Protein AF-A0A2N1HF10-F1 (afdb_monomer)

Secondary structure (DSSP, 8-state):
-HHHHHHHHHHHHHHHHHHHHHHHHHHTT--HHIIIIIHHHHHHHHHHHHHHHHHHHHHHHHHHHHHHHTS--TTSTTHHHHHHHSS------------

Sequence (99 aa):
MFSSKIMVIYRIITLLMLSIPTVINIYSNGDIVSSIIYVPLITLGLSAIAIFLDGKLEAVLNRGMILTKFRVPTANSYLKTTSDIKVSHPDFRLLKEVT

pLDDT: mean 70.81, std 16.69, range [37.44, 90.44]

Nearest PDB structures (foldseek):
  1wa8-assembly1_A  TM=4.979E-01  e=9.171E+00  Mycobacterium tuberculosis variant bovis

Radius of gyration: 33.44 Å; Cα contacts (8 Å, |Δi|>4): 19; chains: 1; bounding box: 53×17×115 Å

Mean predicted aligned error: 16.31 Å

Structure (mmCIF, N/CA/C/O backbone):
data_AF-A0A2N1HF10-F1
#
_entry.id   AF-A0A2N1HF10-F1
#
loop_
_atom_site.group_PDB
_atom_site.id
_atom_site.type_symbol
_atom_site.label_atom_id
_atom_site.label_alt_id
_atom_site.label_comp_id
_atom_site.label_asym_id
_atom_site.label_entity_id
_atom_site.label_seq_id
_atom_site.pdbx_PDB_ins_code
_atom_site.Cartn_x
_atom_site.Cartn_y
_atom_site.Cartn_z
_atom_site.occupancy
_atom_site.B_iso_or_equiv
_atom_site.auth_seq_id
_atom_site.auth_comp_id
_atom_site.auth_asym_id
_atom_site.auth_atom_id
_atom_site.pdbx_PDB_model_num
ATOM 1 N N . MET A 1 1 ? -9.519 8.422 21.264 1.00 54.78 1 MET A N 1
ATOM 2 C CA . MET A 1 1 ? -8.431 9.183 20.599 1.00 54.78 1 MET A CA 1
ATOM 3 C C . MET A 1 1 ? -7.402 8.301 19.888 1.00 54.78 1 MET A C 1
ATOM 5 O O . MET A 1 1 ? -7.030 8.649 18.775 1.00 54.78 1 MET A O 1
ATOM 9 N N . PHE A 1 2 ? -6.960 7.173 20.464 1.00 57.44 2 PHE A N 1
ATOM 10 C CA . PHE A 1 2 ? -5.958 6.294 19.831 1.00 57.44 2 PH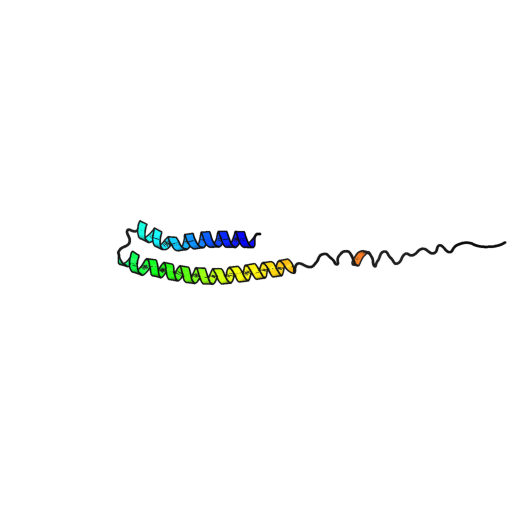E A CA 1
ATOM 11 C C . PHE A 1 2 ? -6.380 5.738 18.462 1.00 57.44 2 PHE A C 1
ATOM 13 O O . PHE A 1 2 ? -5.580 5.781 17.535 1.00 57.44 2 PHE A O 1
ATOM 20 N N . SER A 1 3 ? -7.639 5.321 18.295 1.00 67.69 3 SER A N 1
ATOM 21 C CA . SER A 1 3 ? -8.131 4.777 17.019 1.00 67.69 3 SER A CA 1
ATOM 22 C C . SER A 1 3 ? -7.998 5.751 15.841 1.00 67.69 3 SER A C 1
ATOM 24 O O . SER A 1 3 ? -7.580 5.358 14.759 1.00 67.69 3 SER A O 1
ATOM 26 N N . SER A 1 4 ? -8.267 7.041 16.062 1.00 74.50 4 SER A N 1
ATOM 27 C CA . SER A 1 4 ? -8.135 8.062 15.014 1.00 74.50 4 SER A CA 1
ATOM 28 C C . SER A 1 4 ? -6.670 8.299 14.629 1.00 74.50 4 SER A C 1
ATOM 30 O O . SER A 1 4 ? -6.350 8.346 13.446 1.00 74.50 4 SER A O 1
ATOM 32 N N . LYS A 1 5 ? -5.750 8.340 15.605 1.00 81.38 5 LYS A N 1
ATOM 33 C CA . LYS A 1 5 ? -4.308 8.458 15.326 1.00 81.38 5 LYS A CA 1
ATOM 34 C C . LYS A 1 5 ? -3.761 7.254 14.553 1.00 81.38 5 LYS A C 1
ATOM 36 O O . LYS A 1 5 ? -3.003 7.443 13.608 1.00 81.38 5 LYS A O 1
ATOM 41 N N . ILE A 1 6 ? -4.160 6.038 14.932 1.00 81.25 6 ILE A N 1
ATOM 42 C CA . ILE A 1 6 ? -3.726 4.796 14.269 1.00 81.25 6 ILE A CA 1
ATOM 43 C C . ILE A 1 6 ? -4.187 4.777 12.807 1.00 81.25 6 ILE A C 1
ATOM 45 O O . ILE A 1 6 ? -3.394 4.469 11.922 1.00 81.25 6 ILE A O 1
ATOM 49 N N . MET A 1 7 ? -5.432 5.179 12.543 1.00 82.44 7 MET A N 1
ATOM 50 C CA . MET A 1 7 ? -5.977 5.238 11.186 1.00 82.44 7 MET A CA 1
ATOM 51 C C . MET A 1 7 ? -5.263 6.285 10.313 1.00 82.44 7 MET A C 1
ATOM 53 O O . MET A 1 7 ? -4.984 6.024 9.146 1.00 82.44 7 MET A O 1
ATOM 57 N N . VAL A 1 8 ? -4.905 7.446 10.874 1.00 83.56 8 VAL A N 1
ATOM 58 C CA . VAL A 1 8 ? -4.139 8.479 10.151 1.00 83.56 8 VAL A CA 1
ATOM 59 C C . VAL A 1 8 ? -2.730 7.991 9.807 1.00 83.56 8 VAL A C 1
ATOM 61 O O . VAL A 1 8 ? -2.302 8.128 8.664 1.00 83.56 8 VAL A O 1
ATOM 64 N N . ILE A 1 9 ? -2.024 7.379 10.763 1.00 86.69 9 ILE A N 1
ATOM 65 C CA . ILE A 1 9 ? -0.678 6.831 10.533 1.00 86.69 9 ILE A CA 1
ATOM 66 C C . ILE A 1 9 ? -0.724 5.727 9.471 1.00 86.69 9 ILE A C 1
ATOM 68 O O . ILE A 1 9 ? 0.093 5.730 8.553 1.00 86.69 9 ILE A O 1
ATOM 72 N N . TYR A 1 10 ? -1.712 4.832 9.551 1.00 85.81 10 TYR A N 1
ATOM 73 C CA . TYR A 1 10 ? -1.936 3.803 8.540 1.00 85.81 10 TYR A CA 1
ATOM 74 C C . TYR A 1 10 ? -2.120 4.409 7.143 1.00 85.81 10 TYR A C 1
ATOM 76 O O . TYR A 1 10 ? -1.426 4.008 6.214 1.00 85.81 10 TYR A O 1
ATOM 84 N N . ARG A 1 11 ? -2.980 5.426 6.990 1.00 85.25 11 ARG A N 1
ATOM 85 C CA . ARG A 1 11 ? -3.205 6.090 5.694 1.00 85.25 11 ARG A CA 1
ATOM 86 C C . ARG A 1 11 ? -1.932 6.707 5.114 1.00 85.25 11 ARG A C 1
ATOM 88 O O . ARG A 1 11 ? -1.708 6.588 3.913 1.00 85.25 11 ARG A O 1
ATOM 95 N N . ILE A 1 12 ? -1.090 7.320 5.949 1.00 88.69 12 ILE A N 1
ATOM 96 C CA . ILE A 1 12 ? 0.196 7.892 5.517 1.00 88.69 12 ILE A CA 1
ATOM 97 C C . ILE A 1 12 ? 1.140 6.789 5.018 1.00 88.69 12 ILE A C 1
ATOM 99 O O . ILE A 1 12 ? 1.723 6.929 3.946 1.00 88.69 12 ILE A O 1
ATOM 103 N N . ILE A 1 13 ? 1.262 5.679 5.754 1.00 87.69 13 ILE A N 1
ATOM 104 C CA . ILE A 1 13 ? 2.118 4.546 5.364 1.00 87.69 13 ILE A CA 1
ATOM 105 C C . ILE A 1 13 ? 1.620 3.911 4.062 1.00 87.69 13 ILE A C 1
ATOM 107 O O . ILE A 1 13 ? 2.414 3.636 3.165 1.00 87.69 13 ILE A O 1
ATOM 111 N N . THR A 1 14 ? 0.310 3.717 3.933 1.00 88.00 14 THR A N 1
ATOM 112 C CA . THR A 1 14 ? -0.318 3.155 2.734 1.00 88.00 14 THR A CA 1
ATOM 113 C C . THR A 1 14 ? -0.088 4.037 1.508 1.00 88.00 14 THR A C 1
ATOM 115 O O . THR A 1 14 ? 0.271 3.525 0.451 1.00 88.00 14 THR A O 1
ATOM 118 N N . LEU A 1 15 ? -0.219 5.361 1.645 1.00 87.56 15 LEU A N 1
ATOM 119 C CA . LEU A 1 15 ? 0.111 6.311 0.576 1.00 87.56 15 LEU A CA 1
ATOM 120 C C . LEU A 1 15 ? 1.588 6.238 0.179 1.00 87.56 15 LEU A C 1
ATOM 122 O O . LEU A 1 15 ? 1.905 6.276 -1.009 1.00 87.56 15 LEU A O 1
ATOM 126 N N . LEU A 1 16 ? 2.482 6.101 1.160 1.00 87.25 16 LEU A N 1
ATOM 127 C CA . LEU A 1 16 ? 3.914 5.969 0.910 1.00 87.25 16 LEU A CA 1
ATOM 128 C C . LEU A 1 16 ? 4.238 4.662 0.171 1.00 87.25 16 LEU A C 1
ATOM 130 O O . LEU A 1 16 ? 5.041 4.664 -0.749 1.00 87.25 16 LEU A O 1
ATOM 134 N N . MET A 1 17 ? 3.579 3.558 0.527 1.00 86.81 17 MET A N 1
ATOM 135 C CA . MET A 1 17 ? 3.706 2.272 -0.171 1.00 86.81 17 MET A CA 1
ATOM 136 C C . MET A 1 17 ? 3.197 2.343 -1.615 1.00 86.81 17 MET A C 1
ATOM 138 O O . MET A 1 17 ? 3.833 1.811 -2.521 1.00 86.81 17 MET A O 1
ATOM 142 N N . LEU A 1 18 ? 2.084 3.042 -1.848 1.00 87.31 18 LEU A N 1
ATOM 143 C CA . LEU A 1 18 ? 1.496 3.224 -3.178 1.00 87.31 18 LEU A CA 1
ATOM 144 C C . LEU A 1 18 ? 2.371 4.048 -4.132 1.00 87.31 18 LEU A C 1
ATOM 146 O O . LEU A 1 18 ? 2.233 3.891 -5.343 1.00 87.31 18 LEU A O 1
ATOM 150 N N . SER A 1 19 ? 3.268 4.898 -3.621 1.00 84.38 19 SER A N 1
ATOM 151 C CA . SER A 1 19 ? 4.181 5.691 -4.454 1.00 84.38 19 SER A CA 1
ATOM 152 C C 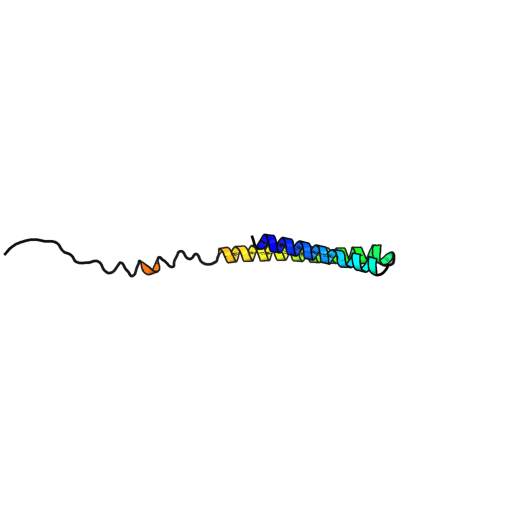. SER A 1 19 ? 5.476 4.960 -4.824 1.00 84.38 19 SER A C 1
ATOM 154 O O . SER A 1 19 ? 6.149 5.371 -5.769 1.00 84.38 19 SER A O 1
ATOM 156 N N . ILE A 1 20 ? 5.807 3.849 -4.151 1.00 86.06 20 ILE A N 1
ATOM 157 C CA . ILE A 1 20 ? 7.021 3.054 -4.408 1.00 86.06 20 ILE A CA 1
ATOM 158 C C . ILE A 1 20 ? 7.147 2.607 -5.875 1.00 86.06 20 ILE A C 1
ATOM 160 O O . ILE A 1 20 ? 8.211 2.837 -6.453 1.00 86.06 20 ILE A O 1
ATOM 164 N N . PRO A 1 21 ? 6.115 2.022 -6.522 1.00 82.69 21 PRO A N 1
ATOM 165 C CA . PRO A 1 21 ? 6.228 1.571 -7.911 1.00 82.69 21 PRO A CA 1
ATOM 166 C C . PRO A 1 21 ? 6.564 2.731 -8.856 1.00 82.69 21 PRO A C 1
ATOM 168 O O . PRO A 1 21 ? 7.377 2.591 -9.767 1.00 82.69 21 PRO A O 1
ATOM 171 N N . THR A 1 22 ? 5.989 3.904 -8.589 1.00 83.69 22 THR A N 1
ATOM 172 C CA . THR A 1 22 ? 6.216 5.127 -9.359 1.00 83.69 22 THR A CA 1
ATOM 173 C C . THR A 1 22 ? 7.643 5.642 -9.194 1.00 83.69 22 THR A C 1
ATOM 175 O O . THR A 1 22 ? 8.297 5.971 -10.182 1.00 83.69 22 THR A O 1
ATOM 178 N N . VAL A 1 23 ? 8.156 5.683 -7.960 1.00 84.12 23 VAL A N 1
ATOM 179 C CA . VAL A 1 23 ? 9.524 6.147 -7.670 1.00 84.12 23 VAL A CA 1
ATOM 180 C C . VAL A 1 23 ? 10.565 5.217 -8.294 1.00 84.12 23 VAL A C 1
ATOM 182 O O . VAL A 1 23 ? 11.514 5.695 -8.914 1.00 84.12 23 VAL A O 1
ATOM 185 N N . ILE A 1 24 ? 10.367 3.899 -8.188 1.00 84.38 24 ILE A N 1
ATOM 186 C CA . ILE A 1 24 ? 11.255 2.901 -8.802 1.00 84.38 24 ILE A CA 1
ATOM 187 C C . ILE A 1 24 ? 11.290 3.082 -10.323 1.00 84.38 24 ILE A C 1
ATOM 189 O O . ILE A 1 24 ? 12.366 3.075 -10.919 1.00 84.38 24 ILE A O 1
ATOM 193 N N . ASN A 1 25 ? 10.132 3.301 -10.947 1.00 83.38 25 ASN A N 1
ATOM 194 C CA . ASN 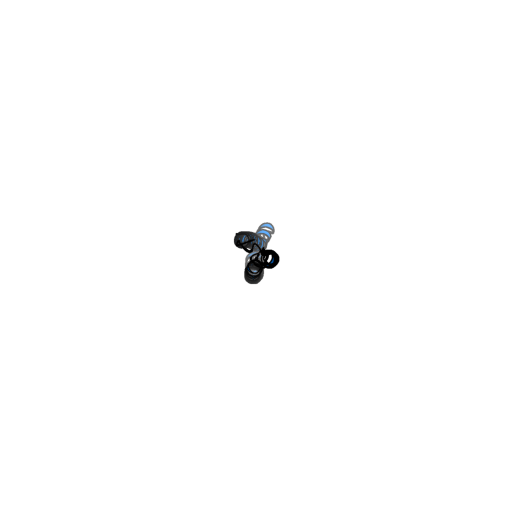A 1 25 ? 10.045 3.508 -12.388 1.00 83.38 25 ASN A CA 1
ATOM 195 C C . ASN A 1 25 ? 10.786 4.773 -12.854 1.00 83.38 25 ASN A C 1
ATOM 197 O O . ASN A 1 25 ? 11.468 4.736 -13.874 1.00 83.38 25 ASN A O 1
ATOM 201 N N . ILE A 1 26 ? 10.711 5.869 -12.090 1.00 82.00 26 ILE A N 1
ATOM 202 C CA . ILE A 1 26 ? 11.450 7.106 -12.392 1.00 82.00 26 ILE A CA 1
ATOM 203 C C . ILE A 1 26 ? 12.963 6.889 -12.241 1.00 82.00 26 ILE A C 1
ATOM 205 O O . ILE A 1 26 ? 13.725 7.267 -13.127 1.00 82.00 26 ILE A O 1
ATOM 209 N N . TYR A 1 27 ? 13.408 6.251 -11.153 1.00 79.25 27 TYR A N 1
ATOM 210 C CA . TYR A 1 27 ? 14.837 6.019 -10.901 1.00 79.25 27 TYR A CA 1
ATOM 211 C C . TYR A 1 27 ? 15.470 5.078 -11.936 1.00 79.25 27 TYR A C 1
ATOM 213 O O . TYR A 1 27 ? 16.613 5.267 -12.346 1.00 79.25 27 TYR A O 1
ATOM 221 N N . SER A 1 28 ? 14.710 4.083 -12.398 1.00 78.81 28 SER A N 1
ATOM 222 C CA . SER A 1 28 ? 15.167 3.109 -13.389 1.00 78.81 28 SER A CA 1
ATOM 223 C C . SER A 1 28 ? 15.183 3.643 -14.831 1.00 78.81 28 SER A C 1
ATOM 225 O O . SER A 1 28 ? 15.521 2.871 -15.726 1.00 78.81 28 SER A O 1
ATOM 227 N N . ASN A 1 29 ? 14.808 4.909 -15.084 1.00 73.69 29 ASN A N 1
ATOM 228 C CA . ASN A 1 29 ? 14.489 5.412 -16.431 1.00 73.69 29 ASN A CA 1
ATOM 229 C C . ASN A 1 29 ? 13.561 4.435 -17.170 1.00 73.69 29 ASN A C 1
ATOM 231 O O . ASN A 1 29 ? 13.858 3.983 -18.275 1.00 73.69 29 ASN A O 1
ATOM 235 N N . GLY A 1 30 ? 12.488 4.031 -16.486 1.00 66.75 30 GLY A N 1
ATOM 236 C CA . GLY A 1 30 ? 11.622 2.948 -16.919 1.00 66.75 30 GLY A CA 1
ATOM 237 C C . GLY A 1 30 ? 11.089 3.172 -18.329 1.00 66.75 30 GLY A C 1
ATOM 238 O O . GLY A 1 30 ? 10.528 4.224 -18.636 1.00 66.75 30 GLY A O 1
ATOM 239 N N . ASP A 1 31 ? 11.250 2.149 -19.165 1.00 77.06 31 ASP A N 1
ATOM 240 C CA . ASP A 1 31 ? 10.751 2.120 -20.536 1.00 77.06 31 ASP A CA 1
ATOM 241 C C . ASP A 1 31 ? 9.235 2.409 -20.580 1.00 77.06 31 ASP A C 1
ATOM 243 O O . ASP A 1 31 ? 8.513 2.246 -19.586 1.00 77.06 31 ASP A O 1
ATOM 247 N N . ILE A 1 32 ? 8.721 2.820 -21.738 1.00 77.38 32 ILE A N 1
ATOM 248 C CA . ILE A 1 32 ? 7.313 3.199 -21.941 1.00 77.38 32 ILE A CA 1
ATOM 249 C C . ILE A 1 32 ? 6.370 2.090 -21.450 1.00 77.38 32 ILE A C 1
ATOM 251 O O . ILE A 1 32 ? 5.357 2.366 -20.807 1.00 77.38 32 ILE A O 1
ATOM 255 N N . VAL A 1 33 ? 6.745 0.828 -21.674 1.00 79.12 33 VAL A N 1
ATOM 256 C CA . VAL A 1 33 ? 6.005 -0.356 -21.212 1.00 79.12 33 VAL A CA 1
ATOM 257 C C . VAL A 1 33 ? 5.901 -0.396 -19.681 1.00 79.12 33 VAL A C 1
ATOM 259 O O . VAL A 1 33 ? 4.834 -0.679 -19.137 1.00 79.12 33 VAL A O 1
ATOM 262 N N . SER A 1 34 ? 6.979 -0.062 -18.969 1.00 79.31 34 SER A N 1
ATOM 263 C CA . SER A 1 34 ? 6.997 -0.005 -17.504 1.00 79.31 34 SER A CA 1
ATOM 264 C C . SER A 1 34 ? 6.106 1.101 -16.966 1.00 79.31 34 SER A C 1
ATOM 266 O O . SER A 1 34 ? 5.269 0.856 -16.097 1.00 79.31 34 SER A O 1
ATOM 268 N N . SER A 1 35 ? 6.201 2.287 -17.555 1.00 79.56 35 SER A N 1
ATOM 269 C CA . SER A 1 35 ? 5.433 3.451 -17.119 1.00 79.56 35 SER A CA 1
ATOM 270 C C . SER A 1 35 ? 3.929 3.320 -17.387 1.00 79.56 35 SER A C 1
ATOM 272 O O . SER A 1 35 ? 3.125 3.773 -16.575 1.00 79.56 35 SER A O 1
ATOM 274 N N . ILE A 1 36 ? 3.539 2.707 -18.512 1.00 81.25 36 ILE A N 1
ATOM 275 C CA . ILE A 1 36 ? 2.135 2.633 -18.951 1.00 81.25 36 ILE A CA 1
ATOM 276 C C . ILE A 1 36 ? 1.439 1.359 -18.470 1.00 81.25 36 ILE A C 1
ATOM 278 O O . ILE A 1 36 ? 0.252 1.400 -18.157 1.00 81.25 36 ILE A O 1
ATOM 282 N N . ILE A 1 37 ? 2.142 0.225 -18.416 1.00 82.62 37 ILE A N 1
ATOM 283 C CA . ILE A 1 37 ? 1.517 -1.074 -18.139 1.00 82.62 37 ILE A CA 1
ATOM 284 C C . ILE A 1 37 ? 1.864 -1.544 -16.731 1.00 82.62 37 ILE A C 1
ATOM 286 O O . ILE A 1 37 ? 0.963 -1.802 -15.936 1.00 82.62 37 ILE A O 1
ATOM 290 N N . TYR A 1 38 ? 3.151 -1.626 -16.391 1.00 81.62 38 TYR A N 1
ATOM 291 C CA . TYR A 1 38 ? 3.559 -2.245 -15.128 1.00 81.62 38 TYR A CA 1
ATOM 292 C C . TYR A 1 38 ? 3.283 -1.363 -13.908 1.00 81.62 38 TYR A C 1
AT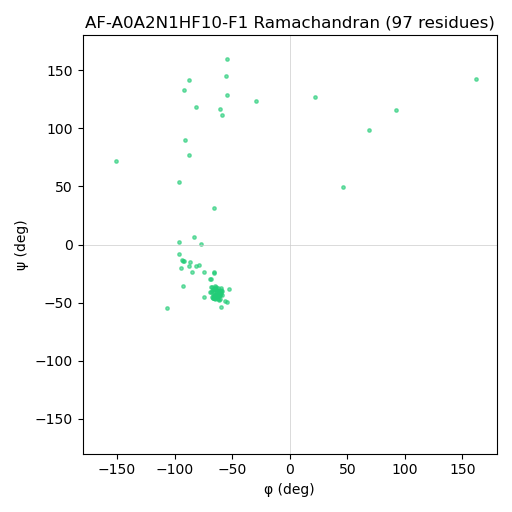OM 294 O O . TYR A 1 38 ? 2.723 -1.859 -12.931 1.00 81.62 38 TYR A O 1
ATOM 302 N N . VAL A 1 39 ? 3.600 -0.064 -13.958 1.00 86.38 39 VAL A N 1
ATOM 303 C CA . VAL A 1 39 ? 3.357 0.852 -12.832 1.00 86.38 39 VAL A CA 1
ATOM 304 C C . VAL A 1 39 ? 1.871 0.908 -12.471 1.00 86.38 39 VAL A C 1
ATOM 306 O O . VAL A 1 39 ? 1.554 0.596 -11.322 1.00 86.38 39 VAL A O 1
ATOM 309 N N . PRO A 1 40 ? 0.933 1.196 -13.398 1.00 86.75 40 PRO A N 1
ATOM 310 C CA . PRO A 1 40 ? -0.478 1.271 -13.040 1.00 86.75 40 PRO A CA 1
ATOM 311 C C . PRO A 1 40 ? -1.023 -0.071 -12.561 1.00 86.75 40 PRO A C 1
ATOM 313 O O . PRO A 1 40 ? -1.787 -0.089 -11.603 1.00 86.75 40 PRO A O 1
ATOM 316 N N . LEU A 1 41 ? -0.604 -1.190 -13.164 1.00 87.81 41 LEU A N 1
ATOM 317 C CA . LEU A 1 41 ? -1.063 -2.525 -12.778 1.00 87.81 41 LEU A CA 1
ATOM 318 C C . LEU A 1 41 ? -0.626 -2.898 -11.353 1.00 87.81 41 LEU A C 1
AT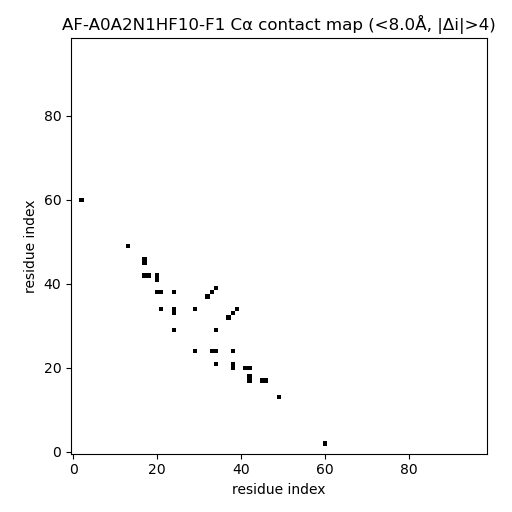OM 320 O O . LEU A 1 41 ? -1.438 -3.388 -10.565 1.00 87.81 41 LEU A O 1
ATOM 324 N N . ILE A 1 42 ? 0.631 -2.618 -10.996 1.00 87.31 42 ILE A N 1
ATOM 325 C CA . ILE A 1 42 ? 1.155 -2.842 -9.641 1.00 87.31 42 ILE A CA 1
ATOM 326 C C . ILE A 1 42 ? 0.449 -1.919 -8.643 1.00 87.31 42 ILE A C 1
ATOM 328 O O . ILE A 1 42 ? 0.022 -2.380 -7.585 1.00 87.31 42 ILE A O 1
ATOM 332 N N . THR A 1 43 ? 0.274 -0.638 -8.980 1.00 88.12 43 THR A N 1
ATOM 333 C CA . THR A 1 43 ? -0.448 0.332 -8.146 1.00 88.12 43 THR A CA 1
ATOM 334 C C . THR A 1 43 ? -1.899 -0.099 -7.910 1.00 88.12 43 THR A C 1
ATOM 336 O O . THR A 1 43 ? -2.389 0.016 -6.788 1.00 88.12 43 THR A O 1
ATOM 339 N N . LEU A 1 44 ? -2.575 -0.659 -8.918 1.00 89.38 44 LEU A N 1
ATOM 340 C CA . LEU A 1 44 ? -3.942 -1.180 -8.802 1.00 89.38 44 LEU A CA 1
ATOM 341 C C . LEU A 1 44 ? -4.003 -2.391 -7.862 1.00 89.38 44 LEU A C 1
ATOM 343 O O . LEU A 1 44 ? -4.862 -2.448 -6.982 1.00 89.38 44 LEU A O 1
ATOM 347 N N . GLY A 1 45 ? -3.049 -3.319 -7.993 1.00 90.44 45 GLY A N 1
ATOM 348 C CA . GLY A 1 45 ? -2.908 -4.457 -7.084 1.00 90.44 45 GLY A CA 1
ATOM 349 C C . GLY A 1 45 ? -2.653 -4.022 -5.638 1.00 90.44 45 GLY A C 1
ATOM 350 O O . GLY A 1 45 ? -3.343 -4.474 -4.722 1.00 90.44 45 GLY A O 1
ATOM 351 N N . LEU A 1 46 ? -1.723 -3.083 -5.427 1.00 88.19 46 LEU A N 1
ATOM 352 C CA . LEU A 1 46 ? -1.456 -2.503 -4.108 1.00 88.19 46 LEU A CA 1
ATOM 353 C C . LEU A 1 46 ? -2.687 -1.793 -3.537 1.00 88.19 46 LEU A C 1
ATOM 355 O O . LEU A 1 46 ? -2.961 -1.913 -2.345 1.00 88.19 46 LEU A O 1
ATOM 359 N N . SER A 1 47 ? -3.440 -1.080 -4.375 1.00 88.00 47 SER A N 1
ATOM 360 C CA . SER A 1 47 ? -4.664 -0.390 -3.970 1.00 88.00 47 SER A CA 1
ATOM 361 C C . SER A 1 47 ? -5.738 -1.376 -3.505 1.00 88.00 47 SER A C 1
ATOM 363 O O . SER A 1 47 ? -6.320 -1.182 -2.441 1.00 88.00 47 SER A O 1
ATOM 365 N N . ALA A 1 48 ? -5.944 -2.482 -4.227 1.00 89.81 48 ALA A N 1
ATOM 366 C CA . ALA A 1 48 ? -6.886 -3.522 -3.819 1.00 89.81 48 ALA A CA 1
ATOM 367 C C . ALA A 1 48 ? -6.513 -4.134 -2.457 1.00 89.81 48 ALA A C 1
ATOM 369 O O . ALA A 1 48 ? -7.371 -4.292 -1.585 1.00 89.81 48 ALA A O 1
ATOM 370 N N . ILE A 1 49 ? -5.223 -4.418 -2.245 1.00 88.06 49 ILE A N 1
ATOM 371 C CA . ILE A 1 49 ? -4.705 -4.910 -0.962 1.00 88.06 49 ILE A CA 1
ATOM 372 C C . ILE A 1 49 ? -4.933 -3.864 0.137 1.00 88.06 49 ILE A C 1
ATOM 374 O O . ILE A 1 49 ? -5.455 -4.192 1.200 1.00 88.06 49 ILE A O 1
ATOM 378 N N . ALA A 1 50 ? -4.609 -2.598 -0.124 1.00 86.00 50 ALA A N 1
ATOM 379 C CA . ALA A 1 50 ? -4.800 -1.505 0.821 1.00 86.00 50 ALA A CA 1
ATOM 380 C C . ALA A 1 50 ? -6.268 -1.334 1.237 1.00 86.00 50 ALA A C 1
ATOM 382 O O . ALA A 1 50 ? -6.545 -1.184 2.425 1.00 86.00 50 ALA A O 1
ATOM 383 N N . ILE A 1 51 ? -7.209 -1.410 0.291 1.00 87.62 51 ILE A N 1
ATOM 384 C CA . ILE A 1 51 ? -8.651 -1.330 0.565 1.00 87.62 51 ILE A CA 1
ATOM 385 C C . ILE A 1 51 ? -9.103 -2.520 1.421 1.00 87.62 51 ILE A C 1
ATOM 387 O O . ILE A 1 51 ? -9.844 -2.348 2.390 1.00 87.62 51 ILE A O 1
ATOM 391 N N . PHE A 1 52 ? -8.627 -3.729 1.109 1.00 87.12 52 PHE A N 1
ATOM 392 C CA . PHE A 1 52 ? -8.945 -4.921 1.893 1.00 87.12 52 PHE A CA 1
ATOM 393 C C . PHE A 1 52 ? -8.433 -4.822 3.338 1.00 87.12 52 PHE A C 1
ATOM 395 O O . PHE A 1 52 ? -9.152 -5.163 4.284 1.00 87.12 52 PHE A O 1
ATOM 402 N N . LEU A 1 53 ? -7.199 -4.341 3.523 1.00 84.00 53 LEU A N 1
ATOM 403 C CA . LEU A 1 53 ? -6.647 -4.105 4.854 1.00 84.00 53 LEU A CA 1
ATOM 404 C C . LEU A 1 53 ? -7.361 -2.967 5.586 1.00 84.00 53 LEU A C 1
ATOM 406 O O . LEU A 1 53 ? -7.565 -3.106 6.787 1.00 84.00 53 LEU A O 1
ATOM 410 N N . ASP A 1 54 ? -7.779 -1.901 4.900 1.00 82.94 54 ASP A N 1
ATOM 411 C CA . ASP A 1 54 ? -8.481 -0.768 5.520 1.00 82.94 54 ASP A CA 1
ATOM 412 C C . ASP A 1 54 ? -9.802 -1.232 6.156 1.00 82.94 54 ASP A C 1
ATOM 414 O O . ASP A 1 54 ? -10.030 -1.026 7.350 1.00 82.94 54 ASP A O 1
ATOM 418 N N . GLY A 1 55 ? -10.603 -2.011 5.416 1.00 81.56 55 GLY A N 1
ATOM 419 C CA . GLY A 1 55 ? -11.847 -2.586 5.939 1.00 81.56 55 GLY A CA 1
ATOM 420 C C . GLY A 1 55 ? -11.629 -3.540 7.122 1.00 81.56 55 GLY A C 1
ATOM 421 O O . GLY A 1 55 ? -12.392 -3.533 8.093 1.00 81.56 55 GLY A O 1
ATOM 422 N N . LYS A 1 56 ? -10.553 -4.340 7.097 1.00 83.50 56 LYS A N 1
ATOM 423 C CA . LYS A 1 56 ? -10.192 -5.203 8.234 1.00 83.50 56 LYS A CA 1
ATOM 424 C C . LYS A 1 56 ? -9.700 -4.411 9.441 1.00 83.50 56 LYS A C 1
ATOM 426 O O . LYS A 1 56 ? -10.045 -4.761 10.572 1.00 83.50 56 LYS A O 1
ATOM 431 N N . LEU A 1 57 ? -8.893 -3.379 9.221 1.00 81.81 57 LEU A N 1
ATOM 432 C CA . LEU A 1 57 ? -8.320 -2.564 10.281 1.00 81.81 57 LEU A CA 1
ATOM 433 C C . LEU A 1 57 ? -9.425 -1.802 11.012 1.00 81.81 57 LEU A C 1
ATOM 435 O O . LEU A 1 57 ? -9.453 -1.818 12.240 1.00 81.81 57 LEU A O 1
ATOM 439 N N . GLU A 1 58 ? -10.382 -1.232 10.282 1.00 81.25 58 GLU A N 1
ATOM 440 C CA . GLU A 1 58 ? -11.547 -0.565 10.860 1.00 81.25 58 GLU A CA 1
ATOM 441 C C . GLU A 1 58 ? -12.412 -1.531 11.688 1.00 81.25 58 GLU A C 1
ATOM 443 O O . GLU A 1 58 ? -12.760 -1.227 12.833 1.00 81.25 58 GLU A O 1
ATOM 448 N N . ALA A 1 59 ? -12.675 -2.739 11.176 1.00 81.31 59 ALA A N 1
ATOM 449 C CA . ALA A 1 59 ? -13.430 -3.763 11.898 1.00 81.31 59 ALA A CA 1
ATOM 450 C C . ALA A 1 59 ? -12.736 -4.207 13.202 1.00 81.31 59 ALA A C 1
ATOM 452 O O . ALA A 1 59 ? -13.382 -4.327 14.248 1.00 81.31 59 ALA A O 1
ATOM 453 N N . VAL A 1 60 ? -11.415 -4.420 13.170 1.00 80.25 60 VAL A N 1
ATOM 454 C CA . VAL A 1 60 ? -10.621 -4.788 14.356 1.00 80.25 60 VAL A CA 1
ATOM 455 C C . VAL A 1 60 ? -10.592 -3.647 15.369 1.00 80.25 60 VAL A C 1
ATOM 457 O O . VAL A 1 60 ? -10.773 -3.880 16.566 1.00 80.25 60 VAL A O 1
ATOM 460 N N . LEU A 1 61 ? -10.407 -2.413 14.904 1.00 80.06 61 LEU A N 1
ATOM 461 C CA . LEU A 1 61 ? -10.324 -1.233 15.756 1.00 80.06 61 LEU A CA 1
ATOM 462 C C . LEU A 1 61 ? -11.668 -0.941 16.439 1.00 80.06 61 LEU A C 1
ATOM 464 O O . LEU A 1 61 ? -11.691 -0.611 17.627 1.00 80.06 61 LEU A O 1
ATOM 468 N N . ASN A 1 62 ? -12.783 -1.142 15.730 1.00 76.75 62 ASN A N 1
ATOM 469 C CA . ASN A 1 62 ? -14.125 -1.055 16.297 1.00 76.75 62 ASN A CA 1
ATOM 470 C C . ASN A 1 62 ? -14.374 -2.170 17.330 1.00 76.75 62 ASN A C 1
ATOM 472 O O . ASN A 1 62 ? -14.805 -1.901 18.451 1.00 76.75 62 ASN A O 1
ATOM 476 N N . ARG A 1 63 ? -14.006 -3.421 17.019 1.00 73.12 63 ARG A N 1
ATOM 477 C CA . ARG A 1 63 ? -14.149 -4.551 17.953 1.00 73.12 63 ARG A CA 1
ATOM 478 C C . ARG A 1 63 ? -13.307 -4.375 19.222 1.00 73.12 63 ARG A C 1
ATOM 480 O O . ARG A 1 63 ? -13.789 -4.665 20.314 1.00 73.12 63 ARG A O 1
ATOM 487 N N . GLY A 1 64 ? -12.083 -3.861 19.104 1.00 68.94 64 GLY A N 1
ATOM 488 C CA . GLY A 1 64 ? -11.223 -3.533 20.245 1.00 68.94 64 GLY A CA 1
ATOM 489 C C . GLY A 1 64 ? -11.801 -2.422 21.128 1.00 68.94 64 GLY A C 1
ATO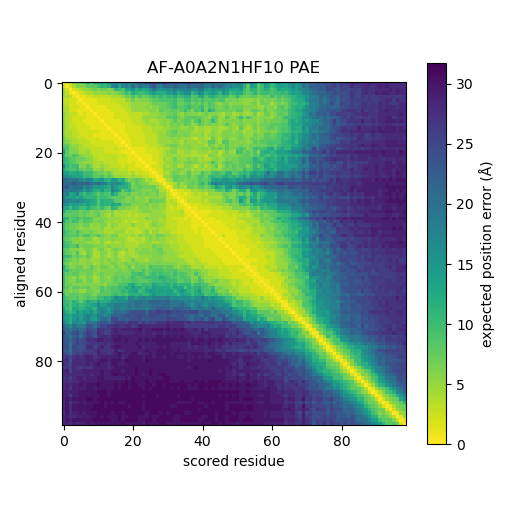M 490 O O . GLY A 1 64 ? -11.714 -2.499 22.354 1.00 68.94 64 GLY A O 1
ATOM 491 N N . MET A 1 65 ? -12.456 -1.427 20.524 1.00 64.19 65 MET A N 1
ATOM 492 C CA . MET A 1 65 ? -13.160 -0.359 21.242 1.00 64.19 65 MET A CA 1
ATOM 493 C C . MET A 1 65 ? -14.394 -0.885 21.991 1.00 64.19 65 MET A C 1
ATOM 495 O O . MET A 1 65 ? -14.638 -0.514 23.137 1.00 64.19 65 MET A O 1
ATOM 499 N N . ILE A 1 66 ? -15.138 -1.809 21.378 1.00 61.62 66 ILE A N 1
ATOM 500 C CA . ILE A 1 66 ? -16.272 -2.491 22.012 1.00 61.62 66 ILE A CA 1
ATOM 501 C C . ILE A 1 66 ? -15.791 -3.348 23.194 1.00 61.62 66 ILE A C 1
ATOM 503 O O . ILE A 1 66 ? -16.338 -3.245 24.288 1.00 61.62 66 ILE A O 1
ATOM 507 N N . LEU A 1 67 ? -14.725 -4.136 23.023 1.00 58.97 67 LEU A N 1
ATOM 508 C CA . LEU A 1 67 ? -14.163 -4.977 24.089 1.00 58.97 67 LEU A CA 1
ATOM 509 C C . LEU A 1 67 ? -13.587 -4.163 25.255 1.00 58.97 67 LEU A C 1
ATOM 511 O O . LEU A 1 67 ? -13.762 -4.540 26.410 1.00 58.97 67 LEU A O 1
ATOM 515 N N . THR A 1 68 ? -12.945 -3.025 24.980 1.00 57.66 68 THR A N 1
ATOM 516 C CA . THR A 1 68 ? -12.488 -2.112 26.042 1.00 57.66 68 THR A CA 1
ATOM 517 C C . THR A 1 68 ? -13.649 -1.430 26.764 1.00 57.66 68 THR A C 1
ATOM 519 O O . THR A 1 68 ? -13.539 -1.189 27.964 1.00 57.66 68 THR A O 1
ATOM 522 N N . LYS A 1 69 ? -14.784 -1.193 26.091 1.00 56.25 69 LYS A N 1
ATOM 523 C CA . LYS A 1 69 ? -16.025 -0.715 26.727 1.00 56.25 69 LYS A CA 1
ATOM 524 C C . LYS A 1 69 ? -16.676 -1.776 27.626 1.00 56.25 69 LYS A C 1
ATOM 526 O O . LYS A 1 69 ? -17.296 -1.421 28.621 1.00 56.25 69 LYS A O 1
ATOM 531 N N . PHE A 1 70 ? -16.499 -3.060 27.312 1.00 57.53 70 PHE A N 1
ATOM 532 C CA . PHE A 1 70 ? -16.924 -4.188 28.152 1.00 57.53 70 PHE A CA 1
ATOM 533 C C . PHE A 1 70 ? -15.926 -4.554 29.260 1.00 57.53 70 PHE A C 1
ATOM 535 O O . PHE A 1 70 ? -16.133 -5.547 29.961 1.00 57.53 70 PHE A O 1
ATOM 542 N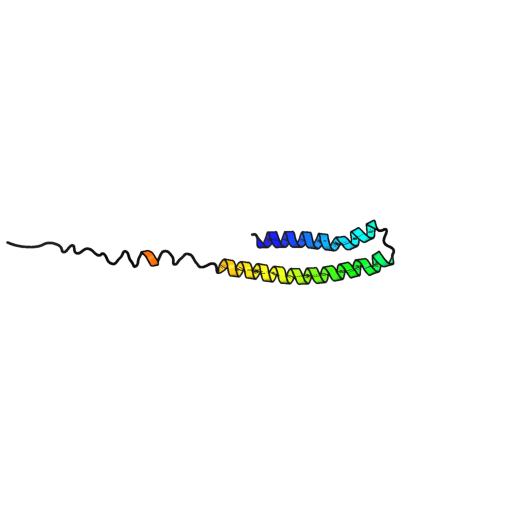 N . ARG A 1 71 ? -14.858 -3.767 29.467 1.00 51.12 71 ARG A N 1
ATOM 543 C CA . ARG A 1 71 ? -14.020 -3.901 30.662 1.00 51.12 71 ARG A CA 1
ATOM 544 C C . ARG A 1 71 ? -14.919 -3.687 31.882 1.00 51.12 71 ARG A C 1
ATOM 546 O O . ARG A 1 71 ? -15.451 -2.599 32.071 1.00 51.12 71 ARG A O 1
ATOM 553 N N . VAL A 1 72 ? -15.116 -4.782 32.617 1.00 57.53 72 VAL A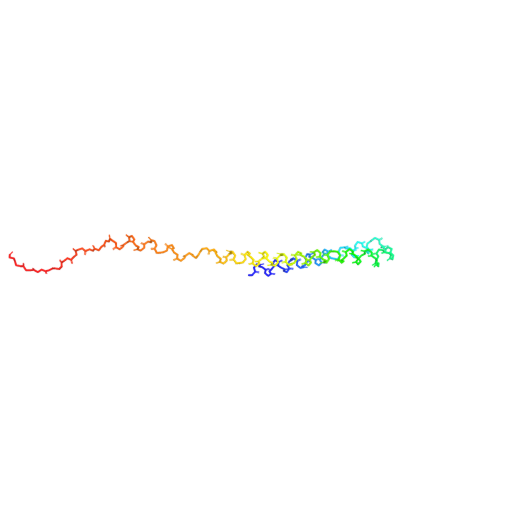 N 1
ATOM 554 C CA . VAL A 1 72 ? -16.027 -4.978 33.753 1.00 57.53 72 VAL A CA 1
ATOM 555 C C . VAL A 1 72 ? -16.255 -3.675 34.524 1.00 57.53 72 VAL A C 1
ATOM 557 O O . VAL A 1 72 ? -15.273 -3.078 34.971 1.00 57.53 72 VAL A O 1
ATOM 560 N N . PRO A 1 73 ? -17.508 -3.214 34.696 1.00 54.12 73 PRO A N 1
ATOM 561 C CA . PRO A 1 73 ? -17.757 -2.027 35.490 1.00 54.12 73 PRO A CA 1
ATOM 562 C C . PRO A 1 73 ? -17.263 -2.300 36.911 1.00 54.12 73 PRO A C 1
ATOM 564 O O . PRO A 1 73 ? -17.798 -3.161 37.609 1.00 54.12 73 PRO A O 1
ATOM 567 N N . THR A 1 74 ? -16.264 -1.537 37.356 1.00 57.34 74 THR A N 1
ATOM 568 C CA . THR A 1 74 ? -15.758 -1.474 38.740 1.00 57.34 74 THR A CA 1
ATOM 569 C C . THR A 1 74 ? -16.810 -0.899 39.708 1.00 57.34 74 THR A C 1
ATOM 571 O O . THR A 1 74 ? -16.488 -0.208 40.665 1.00 57.34 74 THR A O 1
ATOM 574 N N . ALA A 1 75 ? -18.096 -1.125 39.441 1.00 54.69 75 ALA A N 1
ATOM 575 C CA . ALA A 1 75 ? -19.218 -0.664 40.245 1.00 54.69 75 ALA A CA 1
ATOM 576 C C . ALA A 1 75 ? -19.649 -1.710 41.289 1.00 54.69 75 ALA A C 1
ATOM 578 O O . ALA A 1 75 ? -20.363 -1.366 42.225 1.00 54.69 75 ALA A O 1
ATOM 579 N N . ASN A 1 76 ? -19.203 -2.972 41.181 1.00 57.53 76 ASN A N 1
ATOM 580 C CA . ASN A 1 76 ? -19.588 -4.025 42.130 1.00 57.53 76 ASN A CA 1
ATOM 581 C C . ASN A 1 76 ? -18.579 -4.277 43.270 1.00 57.53 76 ASN A C 1
ATOM 583 O O . ASN A 1 76 ? -18.927 -4.978 44.217 1.00 57.53 76 ASN A O 1
ATOM 587 N N . SER A 1 77 ? -17.378 -3.680 43.251 1.00 56.28 77 SER A N 1
ATOM 588 C CA . SER A 1 77 ? -16.410 -3.854 44.351 1.00 56.28 77 SER A CA 1
ATOM 589 C C . SER A 1 77 ? -16.877 -3.246 45.677 1.00 56.28 77 SER A C 1
ATOM 591 O O . SER A 1 77 ? -16.462 -3.722 46.727 1.00 56.28 77 SER A O 1
ATOM 593 N N . TYR A 1 78 ? -17.765 -2.245 45.651 1.00 54.25 78 TYR A N 1
ATOM 594 C CA . TYR A 1 78 ? -18.254 -1.571 46.863 1.00 54.25 78 TYR A CA 1
ATOM 595 C C . TYR A 1 78 ? -19.474 -2.243 47.511 1.00 54.25 78 TYR A C 1
ATOM 597 O O . TYR A 1 78 ? -19.734 -2.021 48.689 1.00 54.25 78 TYR A O 1
ATOM 605 N N . LEU A 1 79 ? -20.209 -3.094 46.787 1.00 54.88 79 LEU A N 1
ATOM 606 C CA . LEU A 1 79 ? -21.371 -3.801 47.347 1.00 54.88 79 LEU A CA 1
ATOM 607 C C . LEU A 1 79 ? -20.979 -5.006 48.214 1.00 54.88 79 LEU A C 1
ATOM 609 O O . L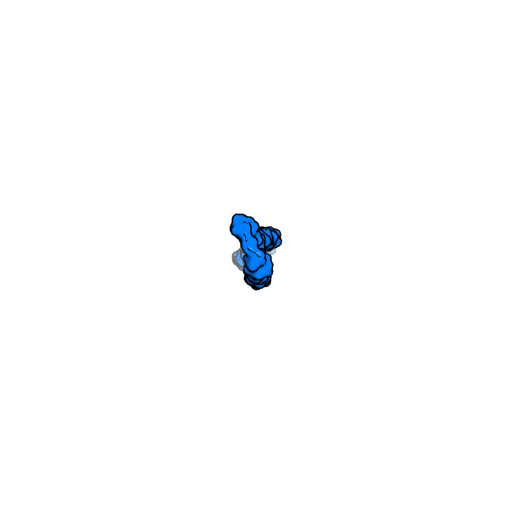EU A 1 79 ? -21.792 -5.458 49.015 1.00 54.88 79 LEU A O 1
ATOM 613 N N . LYS A 1 80 ? -19.739 -5.502 48.099 1.00 49.44 80 LYS A N 1
ATOM 614 C CA . LYS A 1 80 ? -19.262 -6.656 48.877 1.00 49.44 80 LYS A CA 1
ATOM 615 C C . LYS A 1 80 ? -18.817 -6.296 50.301 1.00 49.44 80 LYS A C 1
ATOM 617 O O . LYS A 1 80 ? -18.752 -7.180 51.141 1.00 49.44 80 LYS A O 1
ATOM 622 N N . THR A 1 81 ? -18.540 -5.026 50.599 1.00 52.50 81 THR A N 1
ATOM 623 C CA . THR A 1 81 ? -18.077 -4.589 51.932 1.00 52.50 81 THR A CA 1
ATOM 624 C C . THR A 1 81 ? -19.204 -4.117 52.853 1.00 52.50 81 THR A C 1
ATOM 626 O O . THR A 1 81 ? -19.029 -4.110 54.066 1.00 52.50 81 THR A O 1
ATOM 629 N N . THR A 1 82 ? -20.375 -3.741 52.327 1.00 50.47 82 THR A N 1
ATOM 630 C CA . THR A 1 82 ? -21.494 -3.251 53.157 1.00 50.47 82 THR A CA 1
ATOM 631 C C . THR A 1 82 ? -22.365 -4.372 53.732 1.00 50.47 82 THR A C 1
ATOM 633 O O . THR A 1 82 ? -22.983 -4.171 54.778 1.00 50.47 82 THR A O 1
ATOM 636 N N . SER A 1 83 ? -22.398 -5.558 53.115 1.00 53.34 83 SER A N 1
ATOM 637 C CA . SER A 1 83 ? -23.154 -6.702 53.648 1.00 53.34 83 SER A CA 1
ATOM 638 C C . SER A 1 83 ? -22.497 -7.363 54.863 1.00 53.34 83 SER A C 1
ATOM 640 O O . SER A 1 83 ? -23.215 -7.941 55.669 1.00 53.34 83 SER A O 1
ATOM 642 N N . ASP A 1 84 ? -21.180 -7.216 55.044 1.00 49.94 84 ASP A N 1
ATOM 643 C CA . ASP A 1 84 ? -20.464 -7.773 56.207 1.00 49.94 84 ASP A CA 1
ATOM 644 C C . ASP A 1 84 ? -20.361 -6.794 57.393 1.00 49.94 84 ASP A C 1
ATOM 646 O O . ASP A 1 84 ? -20.085 -7.209 58.513 1.00 49.94 84 ASP A O 1
ATOM 650 N N . ILE A 1 85 ? -20.631 -5.496 57.194 1.00 54.41 85 ILE A N 1
ATOM 651 C CA . ILE A 1 85 ? -20.514 -4.478 58.262 1.00 54.41 85 ILE A CA 1
ATOM 652 C C . ILE A 1 85 ? -21.849 -4.238 58.996 1.00 54.41 85 ILE A C 1
ATOM 654 O O . ILE A 1 85 ? -21.869 -3.656 60.079 1.00 54.41 85 ILE A O 1
ATOM 658 N N . LYS A 1 86 ? -22.988 -4.713 58.467 1.00 44.56 86 LYS A N 1
ATOM 659 C CA . LYS A 1 86 ? -24.315 -4.483 59.075 1.00 44.56 86 LYS A CA 1
ATOM 660 C C . LYS A 1 86 ? -24.854 -5.605 59.973 1.00 44.56 86 LYS A C 1
ATOM 662 O O . LYS A 1 86 ? -25.931 -5.424 60.535 1.00 44.56 86 LYS A O 1
ATOM 667 N N . VAL A 1 87 ? -24.107 -6.691 60.200 1.00 47.09 87 VAL A N 1
ATOM 668 C CA . VAL A 1 87 ? -24.410 -7.683 61.259 1.00 47.09 87 VAL A CA 1
ATOM 669 C C . VAL A 1 87 ? -23.586 -7.380 62.514 1.00 47.09 87 VAL A C 1
ATOM 671 O O . VAL A 1 87 ? -22.843 -8.197 63.037 1.00 47.09 87 VAL A O 1
ATOM 674 N N . SER A 1 88 ? -23.696 -6.146 62.987 1.00 46.78 88 SER A N 1
ATOM 675 C CA . SER A 1 88 ? -23.314 -5.767 64.345 1.00 46.78 88 SER A CA 1
ATOM 676 C C . SER A 1 88 ? -24.200 -4.592 64.730 1.00 46.78 88 SER A C 1
ATOM 678 O O . SER A 1 88 ? -23.764 -3.442 64.717 1.00 46.78 88 SER A O 1
ATOM 680 N N . HIS A 1 89 ? -25.489 -4.864 64.963 1.00 43.00 89 HIS A N 1
ATOM 681 C CA . HIS A 1 89 ? -26.348 -3.883 65.618 1.00 43.00 89 HIS A CA 1
ATOM 682 C C . HIS A 1 89 ? -26.255 -4.047 67.142 1.00 43.00 89 HIS A C 1
ATOM 684 O O . HIS A 1 89 ? -26.155 -5.178 67.620 1.00 43.00 89 HIS A O 1
ATOM 690 N N . PRO A 1 90 ? -26.252 -2.932 67.888 1.00 48.47 90 PRO A N 1
ATOM 691 C CA . PRO A 1 90 ? -25.959 -2.871 69.308 1.00 48.47 90 PRO A CA 1
ATOM 692 C C . PRO A 1 90 ? -27.249 -3.004 70.125 1.00 48.47 90 PRO A C 1
ATOM 694 O O . PRO A 1 90 ? -28.228 -2.310 69.855 1.00 48.47 90 PRO A O 1
ATOM 697 N N . ASP A 1 91 ? -27.253 -3.848 71.153 1.00 38.28 91 ASP A N 1
ATOM 698 C CA . ASP A 1 91 ? -28.370 -3.926 72.100 1.00 38.28 91 ASP A CA 1
ATOM 699 C C . ASP A 1 91 ? -28.159 -2.894 73.224 1.00 38.28 91 ASP A C 1
ATOM 701 O O . ASP A 1 91 ? -27.723 -3.200 74.331 1.00 38.28 91 ASP A O 1
ATOM 705 N N . PHE A 1 92 ? -28.430 -1.623 72.918 1.00 45.31 92 PHE A N 1
ATOM 706 C CA . PHE A 1 92 ? -28.751 -0.623 73.937 1.00 45.31 92 PHE A CA 1
ATOM 707 C C . PHE A 1 92 ? -30.272 -0.624 74.115 1.00 45.31 92 PHE A C 1
ATOM 709 O O . PHE A 1 92 ? -30.997 0.115 73.446 1.00 45.31 92 PHE A O 1
ATOM 716 N N . ARG A 1 93 ? -30.766 -1.465 75.030 1.00 38.72 93 ARG A N 1
ATOM 717 C CA . ARG A 1 93 ? -32.111 -1.298 75.583 1.00 38.72 93 ARG A CA 1
ATOM 718 C C . ARG A 1 93 ? -32.071 -0.255 76.693 1.00 38.72 93 ARG A C 1
ATOM 720 O O . ARG A 1 93 ? -31.376 -0.396 77.695 1.00 38.72 93 ARG A O 1
ATOM 727 N N . LEU A 1 94 ? -32.818 0.810 76.440 1.00 43.19 94 LEU A N 1
ATOM 728 C CA . LEU A 1 94 ? -33.106 1.919 77.333 1.00 43.19 94 LEU A CA 1
ATOM 729 C C . LEU A 1 94 ? -33.714 1.465 78.668 1.00 43.19 94 LEU A C 1
ATOM 731 O O . LEU A 1 94 ? -34.520 0.540 78.699 1.00 43.19 94 LEU A O 1
ATOM 735 N N . LEU A 1 95 ? -33.328 2.207 79.716 1.00 47.97 95 LEU A N 1
ATOM 736 C CA . LEU A 1 95 ? -34.133 2.703 80.845 1.00 47.97 95 LEU A CA 1
ATOM 737 C C . LEU A 1 95 ? -35.436 1.947 81.150 1.00 47.97 95 LEU A C 1
ATOM 739 O O . LEU A 1 95 ? -36.338 1.956 80.318 1.00 47.97 95 LEU A O 1
ATOM 743 N N . LYS A 1 96 ? -35.617 1.505 82.406 1.00 38.81 96 LYS A N 1
ATOM 744 C CA . LYS A 1 96 ? -36.406 2.205 83.451 1.00 38.81 96 LYS A CA 1
ATOM 745 C C . LYS A 1 96 ? -36.792 1.236 84.597 1.00 38.81 96 LYS A C 1
ATOM 747 O O . LYS A 1 96 ? -37.202 0.116 84.336 1.00 38.81 96 LYS A O 1
ATOM 752 N N . GLU A 1 97 ? -36.767 1.768 85.822 1.00 37.44 97 GLU A N 1
ATOM 753 C CA . GLU A 1 97 ? -37.594 1.404 86.997 1.00 37.44 97 GLU A CA 1
ATOM 754 C C . GLU A 1 97 ? -37.121 0.358 88.034 1.00 37.44 97 GLU A C 1
ATOM 756 O O . GLU A 1 97 ? -37.067 -0.837 87.782 1.00 37.44 97 GLU A O 1
ATOM 761 N N . VAL A 1 98 ? -36.927 0.891 89.257 1.00 40.75 98 VAL A N 1
ATOM 762 C CA . VAL A 1 98 ? -37.466 0.409 90.549 1.00 40.75 98 VAL A CA 1
ATOM 763 C C . VAL A 1 98 ? -36.913 -0.918 91.083 1.00 40.75 98 VAL A C 1
ATOM 765 O O . VAL A 1 98 ? -37.418 -1.992 90.773 1.00 40.75 98 VAL A O 1
ATOM 768 N N . THR A 1 99 ? -35.949 -0.849 92.006 1.00 38.53 99 THR A N 1
ATOM 769 C CA . THR A 1 99 ? -36.134 -0.986 93.475 1.00 38.53 99 THR A CA 1
ATOM 770 C C . THR A 1 99 ? -34.787 -0.782 94.163 1.00 38.53 99 THR A C 1
ATOM 772 O O . THR A 1 99 ? -33.785 -1.325 93.649 1.00 38.53 99 THR A O 1
#

Foldseek 3Di:
DVLVVVLVVLVVVLVVVLCVLVVVCVVVVHDPCSVPPVSVVVSVVSVVVSVVVSVVSVVVSVVVVVVVVVPPPPPCPVVVPPVVVPVDDDPPDDDDDDD

Solvent-accessible surface area (backbone atoms only — not comparable to full-atom values): 6031 Å² total; per-residue (Å²): 115,67,68,61,54,53,53,54,53,48,52,53,52,52,54,56,59,59,45,45,55,56,52,54,37,61,75,65,67,44,52,71,64,42,61,68,50,50,33,54,51,52,42,51,53,51,48,54,51,50,52,56,49,49,59,50,49,52,52,50,53,51,50,51,52,52,54,60,67,63,53,73,75,85,72,60,73,68,64,68,60,56,70,71,64,67,82,69,78,81,90,80,78,75,89,85,83,90,134